Protein AF-A0A2E6U1Z6-F1 (afdb_monomer_lite)

Structure (mmCIF, N/CA/C/O backbone):
data_AF-A0A2E6U1Z6-F1
#
_entry.id   AF-A0A2E6U1Z6-F1
#
loop_
_atom_site.group_PDB
_atom_site.id
_atom_site.type_symbol
_atom_site.label_atom_id
_atom_site.label_alt_id
_atom_site.label_comp_id
_atom_site.label_asym_id
_atom_site.label_entity_id
_atom_site.label_seq_id
_atom_site.pdbx_PDB_ins_code
_atom_site.Cartn_x
_atom_site.Cartn_y
_atom_site.Cartn_z
_atom_site.occupancy
_atom_site.B_iso_or_equiv
_atom_site.auth_seq_id
_atom_site.auth_comp_id
_atom_site.auth_asym_id
_atom_site.auth_atom_id
_atom_site.pdbx_PDB_model_num
ATOM 1 N N . MET A 1 1 ? -12.507 19.150 23.042 1.00 58.88 1 MET A N 1
ATOM 2 C CA . MET A 1 1 ? -12.428 18.651 21.652 1.00 58.88 1 MET A CA 1
ATOM 3 C C . MET A 1 1 ? -11.562 17.393 21.494 1.00 58.88 1 MET A C 1
ATOM 5 O O . MET A 1 1 ? -11.885 16.594 20.635 1.00 58.88 1 MET A O 1
ATOM 9 N N . GLU A 1 2 ? -10.523 17.152 22.306 1.00 62.03 2 GLU A N 1
ATOM 10 C CA . GLU A 1 2 ? -9.554 16.048 22.076 1.00 62.03 2 GLU A CA 1
ATOM 11 C C . GLU A 1 2 ? -10.085 14.612 22.241 1.00 62.03 2 GLU A C 1
ATOM 13 O O . GLU A 1 2 ? -9.621 13.695 21.570 1.00 62.03 2 GLU A O 1
ATOM 18 N N . LYS A 1 3 ? -11.069 14.381 23.118 1.00 61.09 3 LYS A N 1
ATOM 19 C CA . LYS A 1 3 ? -11.576 13.020 23.390 1.00 61.09 3 LYS A CA 1
ATOM 20 C C . LYS A 1 3 ? -12.323 12.417 22.188 1.00 61.09 3 LYS A C 1
ATOM 22 O O . LYS A 1 3 ? -12.336 11.201 22.011 1.00 61.09 3 LYS A O 1
ATOM 27 N N . SER A 1 4 ? -12.922 13.265 21.356 1.00 66.88 4 SER A N 1
ATOM 28 C CA . SER A 1 4 ? -13.701 12.852 20.184 1.00 66.88 4 SER A CA 1
ATOM 29 C C . SER A 1 4 ? -12.806 12.403 19.025 1.00 66.88 4 SER A C 1
ATOM 31 O O . SER A 1 4 ? -13.149 11.467 18.316 1.00 66.88 4 SER A O 1
ATOM 33 N N . ASP A 1 5 ? -11.634 13.017 18.873 1.00 75.56 5 ASP A N 1
ATOM 34 C CA . ASP A 1 5 ? -10.677 12.676 17.814 1.00 75.56 5 ASP A CA 1
ATOM 35 C C . ASP A 1 5 ? -10.010 11.313 18.074 1.00 75.56 5 ASP A C 1
ATOM 37 O O . ASP A 1 5 ? -9.919 10.450 17.199 1.00 75.56 5 ASP A O 1
ATOM 41 N N . LYS A 1 6 ? -9.670 11.054 19.344 1.00 78.44 6 LYS A N 1
ATOM 42 C CA . LYS A 1 6 ? -9.096 9.777 19.781 1.00 78.44 6 LYS A CA 1
ATOM 43 C C . LYS A 1 6 ? -10.045 8.594 19.555 1.00 78.44 6 LYS A C 1
ATOM 45 O O . LYS A 1 6 ? -9.621 7.560 19.047 1.00 78.44 6 LYS A O 1
ATOM 50 N N . THR A 1 7 ? -11.327 8.764 19.876 1.00 86.19 7 THR A N 1
ATOM 51 C CA . THR A 1 7 ? -12.337 7.701 19.705 1.00 86.19 7 THR A CA 1
ATOM 52 C C . THR A 1 7 ? -12.613 7.374 18.238 1.00 86.19 7 THR A C 1
ATOM 54 O O . THR A 1 7 ? -12.896 6.226 17.902 1.00 86.19 7 THR A O 1
ATOM 57 N N . GLU A 1 8 ? -12.504 8.355 17.346 1.00 89.75 8 GLU A N 1
ATOM 58 C CA . GLU A 1 8 ? -12.618 8.143 15.904 1.00 89.75 8 GLU A CA 1
ATOM 59 C C . GLU A 1 8 ? -11.389 7.411 15.339 1.00 89.75 8 GLU A C 1
ATOM 61 O O . GLU A 1 8 ? -11.526 6.480 14.543 1.00 89.75 8 GLU A O 1
ATOM 66 N N . SER A 1 9 ? -10.188 7.765 15.802 1.00 90.19 9 SER A N 1
ATOM 67 C CA . SER A 1 9 ? -8.948 7.061 15.453 1.00 90.19 9 SER A CA 1
ATOM 68 C C . SER A 1 9 ? -8.980 5.585 15.872 1.00 90.19 9 SER A C 1
ATOM 70 O O . SER A 1 9 ? -8.707 4.699 15.060 1.00 90.19 9 SER A O 1
ATOM 72 N N . GLU A 1 10 ? -9.413 5.298 17.102 1.00 92.81 10 GLU A N 1
ATOM 73 C CA . GLU A 1 10 ? -9.547 3.931 17.627 1.00 92.81 10 GLU A CA 1
ATOM 74 C C . GLU A 1 10 ? -10.553 3.098 16.812 1.00 92.81 10 GLU A C 1
ATOM 76 O O . GLU A 1 10 ? -10.286 1.940 16.479 1.00 92.81 10 GLU A O 1
ATOM 81 N N . LYS A 1 11 ? -11.684 3.694 16.401 1.00 94.50 11 LYS A N 1
ATOM 82 C CA . LYS A 1 11 ? -12.652 3.038 15.503 1.00 94.50 11 LYS A CA 1
ATOM 83 C C . LYS A 1 11 ? -12.051 2.713 14.137 1.00 94.50 11 LYS A C 1
ATOM 85 O O . LYS A 1 11 ? -12.273 1.616 13.625 1.00 94.50 11 LYS A O 1
ATOM 90 N N . ARG A 1 12 ? -11.280 3.632 13.547 1.00 94.25 12 ARG A N 1
ATOM 91 C CA . ARG A 1 12 ? -10.605 3.403 12.256 1.00 94.25 12 ARG A CA 1
ATOM 92 C C . ARG A 1 12 ? -9.580 2.281 12.349 1.00 94.25 12 ARG A C 1
ATOM 94 O O . ARG A 1 12 ? -9.528 1.443 11.456 1.00 94.25 12 ARG A O 1
ATOM 101 N N . GLN A 1 13 ? -8.816 2.225 13.438 1.00 96.25 13 GLN A N 1
ATOM 102 C CA . GLN A 1 13 ? -7.853 1.150 13.679 1.00 96.25 13 GLN A CA 1
ATOM 103 C C . GLN A 1 13 ? -8.545 -0.210 13.828 1.00 96.25 13 GLN A C 1
ATOM 105 O O . GLN A 1 13 ? -8.119 -1.185 13.209 1.00 96.25 13 GLN A O 1
ATOM 110 N N . ALA A 1 14 ? -9.649 -0.277 14.578 1.00 95.56 14 ALA A N 1
ATOM 111 C CA . ALA A 1 14 ? -10.435 -1.502 14.709 1.00 95.56 14 ALA A CA 1
ATOM 112 C C . ALA A 1 14 ? -11.011 -1.963 13.355 1.00 95.56 14 ALA A C 1
ATOM 114 O O . ALA A 1 14 ? -10.923 -3.142 13.009 1.00 95.56 14 ALA A O 1
ATOM 115 N N . ALA A 1 15 ? -11.537 -1.031 12.553 1.00 95.38 15 ALA A N 1
ATOM 116 C CA . ALA A 1 15 ? -12.025 -1.319 11.205 1.00 95.38 15 ALA A CA 1
ATOM 117 C C . ALA A 1 15 ? -10.902 -1.796 10.267 1.00 95.38 15 ALA A C 1
ATOM 119 O O . ALA A 1 15 ? -11.090 -2.757 9.521 1.00 95.38 15 ALA A O 1
ATOM 120 N N . GLN A 1 16 ? -9.718 -1.180 10.339 1.00 96.31 16 GLN A N 1
ATOM 121 C CA . GLN A 1 16 ? -8.540 -1.587 9.571 1.00 96.31 16 GLN A CA 1
ATOM 122 C C . GLN A 1 16 ? -8.119 -3.020 9.914 1.00 96.31 16 GLN A C 1
ATOM 124 O O . GLN A 1 16 ? -7.904 -3.829 9.014 1.00 96.31 16 GLN A O 1
ATOM 129 N N . GLN A 1 17 ? -8.039 -3.358 11.203 1.00 96.56 17 GLN A N 1
ATOM 130 C CA . GLN A 1 17 ? -7.679 -4.706 11.650 1.00 96.56 17 GLN A CA 1
ATOM 131 C C . GLN A 1 17 ? -8.697 -5.755 11.188 1.00 96.56 17 GLN A C 1
ATOM 133 O O . GLN A 1 17 ? -8.307 -6.825 10.718 1.00 96.56 17 GLN A O 1
ATOM 138 N N . ALA A 1 18 ? -9.993 -5.442 11.268 1.00 96.06 18 ALA A N 1
ATOM 139 C CA . ALA A 1 18 ? -11.047 -6.324 10.776 1.00 96.06 18 ALA A CA 1
ATOM 140 C C . ALA A 1 18 ? -10.934 -6.561 9.259 1.00 96.06 18 ALA A C 1
ATOM 142 O O . ALA A 1 18 ? -10.967 -7.710 8.816 1.00 96.06 18 ALA A O 1
ATOM 143 N N . ALA A 1 19 ? -10.727 -5.497 8.476 1.00 95.50 19 ALA A N 1
ATOM 144 C CA . ALA A 1 19 ? -10.577 -5.584 7.024 1.00 95.50 19 ALA A CA 1
A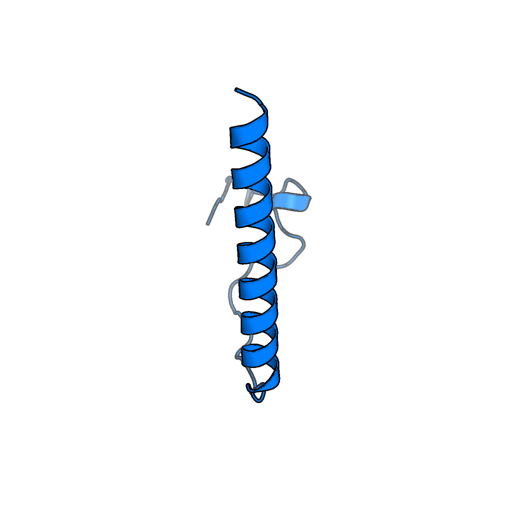TOM 145 C C . ALA A 1 19 ? -9.346 -6.407 6.606 1.00 95.50 19 ALA A C 1
ATOM 147 O O . ALA A 1 19 ? -9.422 -7.211 5.676 1.00 95.50 19 ALA A O 1
ATOM 148 N N . LEU A 1 20 ? -8.220 -6.245 7.310 1.00 96.94 20 LEU A N 1
ATOM 149 C CA . LEU A 1 20 ? -7.008 -7.031 7.066 1.00 96.94 20 LEU A CA 1
ATOM 150 C C . LEU A 1 20 ? -7.233 -8.517 7.356 1.00 96.94 20 LEU A C 1
ATOM 152 O O . LEU A 1 20 ? -6.913 -9.354 6.513 1.00 96.94 20 LEU A O 1
ATOM 156 N N . LYS A 1 21 ? -7.849 -8.842 8.498 1.00 97.12 21 LYS A N 1
ATOM 157 C CA . LYS A 1 21 ? -8.153 -10.228 8.875 1.00 97.12 21 LYS A CA 1
ATOM 158 C C . LYS A 1 21 ? -9.074 -10.906 7.862 1.00 97.12 21 LYS A C 1
ATOM 160 O O . LYS A 1 21 ? -8.845 -12.053 7.490 1.00 97.12 21 LYS A O 1
ATOM 165 N N . GLU A 1 22 ? -10.100 -10.204 7.390 1.00 94.88 22 GLU A N 1
ATOM 166 C CA . GLU A 1 22 ? -10.986 -10.734 6.354 1.00 94.88 22 GLU A CA 1
ATOM 167 C C . GLU A 1 22 ? -10.231 -10.958 5.034 1.00 94.88 22 GLU A C 1
ATOM 169 O O . GLU A 1 22 ? -10.366 -12.010 4.407 1.00 94.88 22 GLU A O 1
ATOM 174 N N . ALA A 1 23 ? -9.393 -10.004 4.615 1.00 94.44 23 ALA A N 1
ATOM 175 C CA . ALA A 1 23 ? -8.581 -10.149 3.411 1.00 94.44 23 ALA A CA 1
ATOM 176 C C . ALA A 1 23 ? -7.626 -11.352 3.498 1.00 94.44 23 ALA A C 1
ATOM 178 O O . ALA A 1 23 ? -7.480 -12.083 2.517 1.00 94.44 23 ALA A O 1
ATOM 179 N N . GLU A 1 24 ? -7.012 -11.592 4.659 1.00 94.75 24 GLU A N 1
ATOM 180 C CA . GLU A 1 24 ? -6.188 -12.776 4.920 1.00 94.75 24 GLU A CA 1
ATOM 181 C C . GLU A 1 24 ? -6.995 -14.070 4.813 1.00 94.75 24 GLU A C 1
ATOM 183 O O . GLU A 1 24 ? -6.569 -14.995 4.124 1.00 94.75 24 GLU A O 1
ATOM 188 N N . GLN A 1 25 ? -8.187 -14.123 5.414 1.00 95.00 25 GLN A N 1
ATOM 189 C CA . GLN A 1 25 ? -9.077 -15.284 5.319 1.00 95.00 25 GLN A CA 1
ATOM 190 C C . GLN A 1 25 ? -9.477 -15.576 3.869 1.00 95.00 25 GLN A C 1
ATOM 192 O O . GLN A 1 25 ? -9.407 -16.725 3.430 1.00 95.00 25 GLN A O 1
ATOM 197 N N . ARG A 1 26 ? -9.827 -14.542 3.089 1.00 93.06 26 ARG A N 1
ATOM 198 C CA . ARG A 1 26 ? -10.129 -14.702 1.659 1.00 93.06 26 ARG A CA 1
ATOM 199 C C . ARG A 1 26 ? -8.915 -15.213 0.883 1.00 93.06 26 ARG A C 1
ATOM 201 O O . ARG A 1 26 ? -9.063 -16.111 0.064 1.00 93.06 26 ARG A O 1
ATOM 208 N N . ARG A 1 27 ? -7.715 -14.678 1.149 1.00 89.38 27 ARG A N 1
ATOM 209 C CA . ARG A 1 27 ? -6.459 -15.136 0.522 1.00 89.38 27 ARG A CA 1
ATOM 210 C C . ARG A 1 27 ? -6.137 -16.588 0.869 1.00 89.38 27 ARG A C 1
ATOM 212 O O . ARG A 1 27 ? -5.734 -17.321 -0.023 1.00 89.38 27 ARG A O 1
ATOM 219 N N . ALA A 1 28 ? -6.338 -17.003 2.120 1.00 91.25 28 ALA A N 1
ATOM 220 C CA . ALA A 1 28 ? -6.103 -18.377 2.564 1.00 91.25 28 ALA A CA 1
ATOM 221 C C . ALA A 1 28 ? -7.085 -19.382 1.937 1.00 91.25 28 ALA A C 1
ATOM 223 O O . ALA A 1 28 ? -6.719 -20.529 1.700 1.00 91.25 28 ALA A O 1
ATOM 224 N N . ALA A 1 29 ? -8.317 -18.952 1.646 1.00 90.56 29 ALA A N 1
ATOM 225 C CA . ALA A 1 29 ? -9.329 -19.773 0.981 1.00 90.56 29 ALA A CA 1
ATOM 226 C C . ALA A 1 29 ? -9.162 -19.849 -0.551 1.00 90.56 29 ALA A C 1
ATOM 228 O O . ALA A 1 29 ? -9.788 -20.686 -1.199 1.00 90.56 29 ALA A O 1
ATOM 229 N N . LEU A 1 30 ? -8.343 -18.978 -1.146 1.00 88.62 30 LEU A N 1
ATOM 230 C CA . LEU A 1 30 ? -8.076 -18.960 -2.582 1.00 88.62 30 LEU A CA 1
ATOM 231 C C . LEU A 1 30 ? -6.936 -19.923 -2.920 1.00 88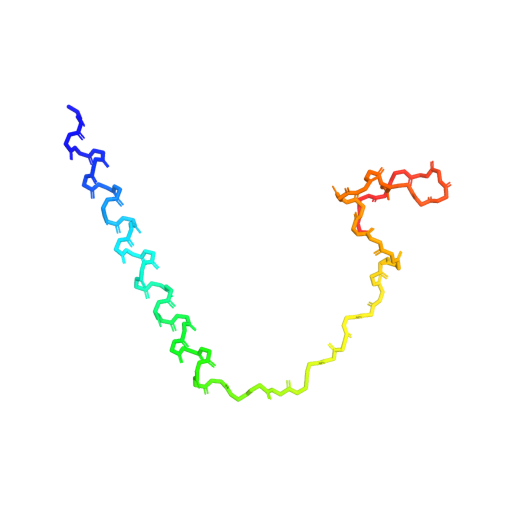.62 30 LEU A C 1
ATOM 233 O O . LEU A 1 30 ? -5.829 -19.802 -2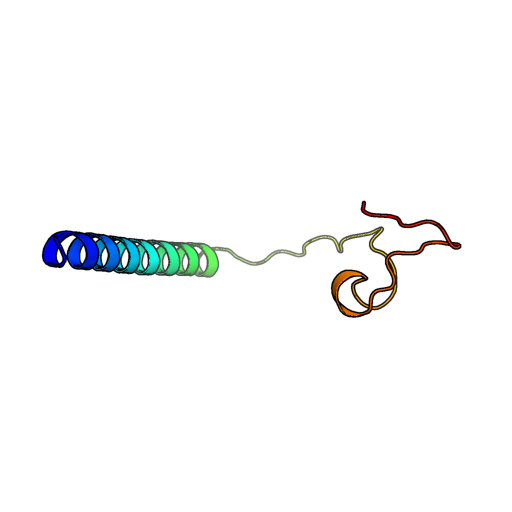.401 1.00 88.62 30 LEU A O 1
ATOM 237 N N . THR A 1 31 ? -7.165 -20.836 -3.862 1.00 85.19 31 THR A N 1
ATOM 238 C CA . THR A 1 31 ? -6.077 -21.602 -4.480 1.00 85.19 31 THR A CA 1
ATOM 239 C C . THR A 1 31 ? -5.412 -20.735 -5.554 1.00 85.19 31 THR A C 1
ATOM 241 O O . THR A 1 31 ? -6.076 -20.367 -6.527 1.00 85.19 31 THR A O 1
ATOM 244 N N . PRO A 1 32 ? -4.127 -20.363 -5.414 1.00 81.56 32 PRO A N 1
ATOM 245 C CA . PRO A 1 32 ? -3.448 -19.574 -6.430 1.00 81.56 32 PRO A CA 1
ATOM 246 C C . PRO A 1 32 ? -3.307 -20.389 -7.721 1.00 81.56 32 PRO A C 1
ATOM 248 O O . PRO A 1 32 ? -2.680 -21.445 -7.740 1.00 81.56 32 PRO A O 1
ATOM 251 N N . GLY A 1 33 ? -3.905 -19.889 -8.802 1.00 83.62 33 GLY A N 1
ATOM 252 C CA . GLY A 1 33 ? -3.709 -20.399 -10.158 1.00 83.62 33 GLY A CA 1
ATOM 253 C C . GLY A 1 33 ? -2.617 -19.628 -10.909 1.00 83.62 33 GLY A C 1
ATOM 254 O O . GLY A 1 33 ? -2.228 -18.534 -10.480 1.00 83.62 33 GLY A O 1
ATOM 255 N N . PRO A 1 34 ? -2.127 -20.158 -12.042 1.00 85.00 34 PRO A N 1
ATOM 256 C CA . PRO A 1 34 ? -1.194 -19.435 -12.896 1.00 85.00 34 PRO A CA 1
ATOM 257 C C . PRO A 1 34 ? -1.857 -18.150 -13.404 1.00 85.00 34 PRO A C 1
ATOM 259 O O . PRO A 1 34 ? -2.888 -18.190 -14.073 1.00 85.00 34 PRO A O 1
ATOM 262 N N . ARG A 1 35 ? -1.269 -16.998 -13.070 1.00 81.50 35 ARG A N 1
ATOM 263 C CA . ARG A 1 35 ? -1.650 -15.711 -13.658 1.00 81.50 35 ARG A CA 1
ATOM 264 C C . ARG A 1 35 ? -0.775 -15.472 -14.886 1.00 81.50 35 ARG A C 1
ATOM 266 O O . ARG A 1 35 ? 0.431 -15.728 -14.802 1.00 81.50 35 ARG A O 1
ATOM 273 N N . PRO A 1 36 ? -1.341 -15.014 -16.015 1.00 83.56 36 PRO A N 1
ATOM 274 C CA . PRO A 1 36 ? -0.519 -14.600 -17.139 1.00 83.56 36 PRO A CA 1
ATOM 275 C C . PRO A 1 36 ? 0.432 -13.503 -16.663 1.00 83.56 36 PRO A C 1
ATOM 277 O O . PRO A 1 36 ? 0.064 -12.660 -15.844 1.00 83.56 36 PRO A O 1
ATOM 280 N N . LYS A 1 37 ? 1.671 -13.541 -17.152 1.00 81.25 37 LYS A N 1
ATOM 281 C CA . LYS A 1 37 ? 2.612 -12.451 -16.907 1.00 81.25 37 LYS A CA 1
ATOM 282 C C . LYS A 1 37 ? 2.065 -11.186 -17.560 1.00 81.25 37 LYS A C 1
ATOM 284 O O . LYS A 1 37 ? 1.532 -11.256 -18.669 1.00 81.25 37 LYS A O 1
ATOM 289 N N . GLU A 1 38 ? 2.221 -10.058 -16.880 1.00 81.31 38 GLU A N 1
ATOM 290 C CA . GLU A 1 38 ? 2.005 -8.753 -17.494 1.00 81.31 38 GLU A CA 1
ATOM 291 C C . GLU A 1 38 ? 2.987 -8.599 -18.662 1.00 81.31 38 GLU A C 1
ATOM 293 O O . GLU A 1 38 ? 4.165 -8.946 -18.556 1.00 81.31 38 GLU A O 1
ATOM 298 N N . GLN A 1 39 ? 2.471 -8.159 -19.806 1.00 79.88 39 GLN A N 1
ATOM 299 C CA . GLN A 1 39 ? 3.229 -7.956 -21.037 1.00 79.88 39 GLN A CA 1
ATOM 300 C C . GLN A 1 39 ? 3.094 -6.487 -21.427 1.00 79.88 39 GLN A C 1
ATOM 302 O O . GLN A 1 39 ? 1.990 -5.950 -21.385 1.00 79.88 39 GLN A O 1
ATOM 307 N N . GLY A 1 40 ? 4.200 -5.852 -21.819 1.00 73.56 40 GLY A N 1
ATOM 308 C CA . GLY A 1 40 ? 4.205 -4.456 -22.274 1.00 73.56 40 GLY A CA 1
ATOM 309 C C . GLY A 1 40 ? 4.646 -3.417 -21.238 1.00 73.56 40 GLY A C 1
ATOM 310 O O . GLY A 1 40 ? 4.599 -2.233 -21.548 1.00 73.56 40 GLY A O 1
ATOM 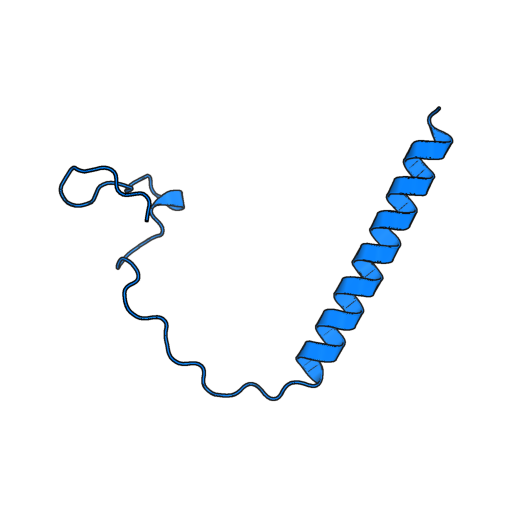311 N N . GLY A 1 41 ? 5.102 -3.832 -20.050 1.00 74.00 41 GLY A N 1
ATOM 312 C CA . GLY A 1 41 ? 5.800 -2.932 -19.126 1.00 74.00 41 GLY A CA 1
ATOM 313 C C . GLY A 1 41 ? 7.157 -2.492 -19.688 1.00 74.00 41 GLY A C 1
ATOM 314 O O . GLY A 1 41 ? 7.787 -3.240 -20.441 1.00 74.00 41 GLY A O 1
ATOM 315 N N . GLN A 1 42 ? 7.602 -1.284 -19.334 1.00 69.56 42 GLN A N 1
ATOM 316 C CA . GLN A 1 42 ? 8.935 -0.806 -19.700 1.00 69.56 42 GLN A CA 1
ATOM 317 C C . GLN A 1 42 ? 9.998 -1.720 -19.077 1.00 69.56 42 GLN A C 1
ATOM 319 O O . GLN A 1 42 ?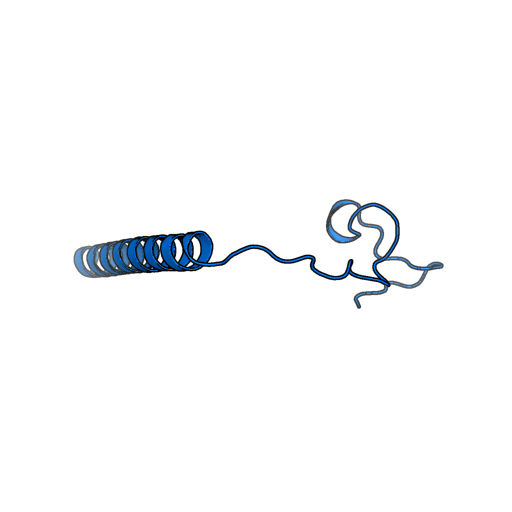 9.936 -2.052 -17.894 1.00 69.56 42 GLN A O 1
ATOM 324 N N . GLU A 1 43 ? 10.966 -2.154 -19.885 1.00 67.81 43 GLU A N 1
ATOM 325 C CA . GLU A 1 43 ? 12.114 -2.893 -19.371 1.00 67.81 43 GLU A CA 1
ATOM 326 C C . GLU A 1 43 ? 12.984 -1.975 -18.512 1.00 67.81 43 GLU A C 1
ATOM 328 O O . GLU A 1 43 ? 13.260 -0.833 -18.881 1.00 67.81 43 GLU A O 1
ATOM 333 N N . GLY A 1 44 ? 13.463 -2.503 -17.388 1.00 67.94 44 GLY A N 1
ATOM 334 C CA . GLY A 1 44 ? 14.345 -1.774 -16.489 1.00 67.94 44 GLY A CA 1
ATOM 335 C C . GLY A 1 44 ? 13.633 -1.244 -15.248 1.00 67.94 44 GLY A C 1
ATOM 336 O O . GLY A 1 44 ? 12.510 -1.640 -14.932 1.00 67.94 44 GLY A O 1
ATOM 337 N N . PRO A 1 45 ? 14.340 -0.445 -14.447 1.00 65.75 45 PRO A N 1
ATOM 338 C CA . PRO A 1 45 ? 13.813 -0.003 -13.180 1.00 65.75 45 PRO A CA 1
ATOM 339 C C . PRO A 1 45 ? 12.694 1.033 -13.349 1.00 65.75 45 PRO A C 1
ATOM 341 O O . PRO A 1 45 ? 12.768 1.900 -14.210 1.00 65.75 45 PRO A O 1
ATOM 344 N N . GLU A 1 46 ? 11.701 0.972 -12.459 1.00 62.72 46 GLU A N 1
ATOM 345 C CA . GLU A 1 46 ? 10.588 1.924 -12.369 1.00 62.72 46 GLU A CA 1
ATOM 346 C C . GLU A 1 46 ? 11.042 3.389 -12.569 1.00 62.72 46 GLU A C 1
ATOM 348 O O . GLU A 1 46 ? 11.845 3.881 -11.760 1.00 62.72 46 GLU A O 1
ATOM 353 N N . PRO A 1 47 ? 10.507 4.115 -13.573 1.00 65.00 47 PRO A N 1
ATOM 354 C CA . PRO A 1 47 ? 10.823 5.527 -13.826 1.00 65.00 47 PRO A CA 1
ATOM 355 C C . PRO A 1 47 ? 10.649 6.400 -12.579 1.00 65.00 47 PRO A C 1
ATOM 357 O O . PRO A 1 47 ? 11.455 7.287 -12.292 1.00 65.00 47 PRO A O 1
ATOM 360 N N . THR A 1 48 ? 9.643 6.065 -11.763 1.00 62.34 48 THR A N 1
ATOM 361 C CA . THR A 1 48 ? 9.352 6.696 -10.468 1.00 62.34 48 THR A CA 1
ATOM 362 C C . THR A 1 48 ? 10.519 6.626 -9.477 1.00 62.34 48 THR A C 1
ATOM 364 O O . THR A 1 48 ? 10.654 7.512 -8.635 1.00 62.34 48 THR A O 1
ATOM 367 N N . ARG A 1 49 ? 11.369 5.594 -9.555 1.00 62.03 49 ARG A N 1
ATOM 368 C CA . ARG A 1 49 ? 12.480 5.356 -8.621 1.00 62.03 49 ARG A CA 1
ATOM 369 C C . ARG A 1 49 ? 13.813 5.935 -9.111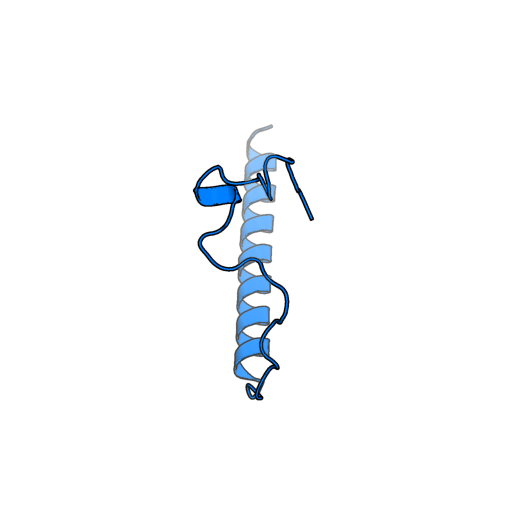 1.00 62.03 49 ARG A C 1
ATOM 371 O O . ARG A 1 49 ? 14.668 6.209 -8.272 1.00 62.03 49 ARG A O 1
ATOM 378 N N . TYR A 1 50 ? 13.990 6.135 -10.420 1.00 64.12 50 TYR A N 1
ATOM 379 C CA . TYR A 1 50 ? 15.277 6.549 -11.009 1.00 64.12 50 TYR A CA 1
ATOM 380 C C . TYR A 1 50 ? 15.217 7.843 -11.833 1.00 64.12 50 TYR A C 1
ATOM 382 O O . TYR A 1 50 ? 16.247 8.277 -12.338 1.00 64.12 50 TYR A O 1
ATOM 390 N N . GLY A 1 51 ? 14.052 8.491 -11.930 1.00 62.50 51 GLY A N 1
ATOM 391 C CA . GLY A 1 51 ? 13.897 9.767 -12.636 1.00 62.50 51 GLY A CA 1
ATOM 392 C C . GLY A 1 51 ? 13.910 9.648 -14.161 1.00 62.50 51 GLY A C 1
ATOM 393 O O . GLY A 1 51 ? 13.918 10.670 -14.837 1.00 62.50 51 GLY A O 1
ATOM 394 N N . ASP A 1 52 ? 13.878 8.428 -14.698 1.00 68.00 52 ASP A N 1
ATOM 395 C CA . ASP A 1 52 ? 13.950 8.145 -16.134 1.00 68.00 52 ASP A CA 1
ATOM 396 C C . ASP A 1 52 ? 12.547 8.039 -16.749 1.00 68.00 52 ASP A C 1
ATOM 398 O O . ASP A 1 52 ? 12.127 7.002 -17.260 1.00 68.00 52 ASP A O 1
ATOM 402 N N . TRP A 1 53 ? 11.776 9.124 -16.628 1.00 70.50 53 TRP A N 1
ATOM 403 C CA . TRP A 1 53 ? 10.465 9.256 -17.279 1.00 70.50 53 TRP A CA 1
ATOM 404 C C . TRP A 1 53 ? 10.590 9.559 -18.775 1.00 70.50 53 TRP A C 1
ATOM 406 O O . TRP A 1 53 ? 9.584 9.813 -19.433 1.00 70.50 53 TRP A O 1
ATOM 416 N N . GLU A 1 54 ? 11.804 9.582 -19.325 1.00 72.62 54 GLU A N 1
ATOM 417 C CA . GLU A 1 54 ? 12.049 9.935 -20.713 1.00 72.62 54 GLU A CA 1
ATOM 418 C C . GLU A 1 54 ? 12.141 8.690 -21.594 1.00 72.62 54 GLU A C 1
ATOM 420 O O . GLU A 1 54 ? 13.012 7.837 -21.447 1.00 72.62 54 GLU A O 1
ATOM 425 N N . LYS A 1 55 ? 11.278 8.618 -22.605 1.00 68.38 55 LYS A N 1
ATOM 426 C CA . LYS A 1 55 ? 11.399 7.652 -23.695 1.00 68.38 55 LYS A CA 1
ATOM 427 C C . LYS A 1 55 ? 11.828 8.396 -24.950 1.00 68.38 55 LYS A C 1
ATOM 429 O O . LYS A 1 55 ? 11.068 9.196 -25.487 1.00 68.38 55 LYS A O 1
ATOM 434 N N . ALA A 1 56 ? 13.054 8.145 -25.412 1.00 70.81 56 ALA A N 1
ATOM 435 C CA . ALA A 1 56 ? 13.651 8.849 -26.555 1.00 70.81 56 ALA A CA 1
ATOM 436 C C . ALA A 1 56 ? 13.644 10.392 -26.409 1.00 70.81 56 ALA A C 1
ATOM 438 O O . ALA A 1 56 ? 13.428 11.110 -27.384 1.00 70.81 56 ALA A O 1
ATOM 439 N N . GLY A 1 57 ? 13.873 10.897 -25.190 1.00 75.00 57 GLY A N 1
ATOM 440 C CA . GLY A 1 57 ? 13.904 12.334 -24.886 1.00 75.00 57 GLY A CA 1
ATOM 441 C C . GLY A 1 57 ? 12.528 12.991 -24.727 1.00 75.00 57 GLY A C 1
ATOM 442 O O . GLY A 1 57 ? 12.436 14.216 -24.728 1.00 75.00 57 GLY A O 1
ATOM 443 N N . ILE A 1 58 ? 11.454 12.200 -24.620 1.00 74.50 58 ILE A N 1
ATOM 444 C CA . ILE A 1 58 ? 10.089 12.684 -24.377 1.00 74.50 58 ILE A CA 1
ATOM 445 C C . ILE A 1 58 ? 9.611 12.144 -23.030 1.00 74.50 58 ILE A C 1
ATOM 447 O O . ILE A 1 58 ? 9.614 10.931 -22.824 1.00 74.50 58 ILE A O 1
ATOM 451 N N . VAL A 1 59 ? 9.173 13.035 -22.134 1.00 77.50 59 VAL A N 1
ATOM 452 C CA . VAL A 1 59 ? 8.549 12.650 -20.860 1.00 77.50 59 VAL A CA 1
ATOM 453 C C . VAL A 1 59 ? 7.266 11.868 -21.149 1.00 77.50 59 VAL A C 1
ATOM 455 O O . VAL A 1 59 ? 6.353 12.381 -21.794 1.00 77.50 59 VAL A O 1
ATOM 458 N N . SER A 1 60 ? 7.219 10.624 -20.687 1.00 66.56 60 SER A N 1
ATOM 459 C CA . SER A 1 60 ? 6.126 9.678 -20.883 1.00 66.56 60 SER A CA 1
ATOM 460 C C . SER A 1 60 ? 5.606 9.247 -19.516 1.00 66.56 60 SER A C 1
ATOM 462 O O . SER A 1 60 ? 6.236 8.435 -18.847 1.00 66.56 60 SER A O 1
ATOM 464 N N . ASP A 1 61 ? 4.458 9.775 -19.099 1.00 66.25 61 ASP A N 1
ATOM 465 C CA . ASP A 1 61 ? 3.633 9.185 -18.038 1.00 66.25 61 ASP A CA 1
ATOM 466 C C . ASP A 1 61 ? 2.528 8.430 -18.765 1.00 66.25 61 ASP A C 1
ATOM 468 O O . ASP A 1 61 ? 1.740 9.124 -19.370 1.00 66.25 61 ASP A O 1
ATOM 472 N N . PHE A 1 62 ? 2.591 7.093 -18.891 1.00 58.06 62 PHE A N 1
ATOM 473 C CA . PHE A 1 62 ? 1.512 6.148 -19.275 1.00 58.06 62 PHE A CA 1
ATOM 474 C C . PHE A 1 62 ? 2.063 4.719 -19.370 1.00 58.06 62 PHE A C 1
ATOM 476 O O . PHE A 1 62 ? 3.119 4.532 -20.021 1.00 58.06 62 PHE A O 1
#

pLDDT: mean 79.94, std 12.6, range [58.06, 97.12]

Secondary structure (DSSP, 8-state):
-HHHHHHHHHHHHHHHHHHHHHHHHHHHHSPPPPPPPP-SPPSSS-HHHHS--EETTEE---

Radius of gyration: 21.17 Å; chains: 1; bounding box: 29×40×50 Å

Sequence (62 aa):
MEKSDKTESEKRQAAQQAALKEAEQRRAALTPGPRPKEQGGQEGPEPTRYGDWEKAGIVSDF

Foldseek 3Di:
DPVVVVVVVVVVVVVVVVVVVVVVVVVVPDDDDDDDDDPDDDPDDDCVVVVPCDDVHDRDDD